Protein AF-A0A7R9GJY7-F1 (afdb_monomer_lite)

pLDDT: mean 95.37, std 7.56, range [53.34, 98.81]

Secondary structure (DSSP, 8-state):
-HHHHHHHHHHHHHH------S-HHHHT---SS-HHHHHHHTS--S-------S-SSSSGGG--GGGHHHHHHHHHHHHHHHHHHHHHHHHHHS--

InterPro domains:
  IPR000834 Peptidase M14, carboxypeptidase A [PF00246] (9-76)
  IPR000834 Peptidase M14, carboxypeptidase A [PS52035] (1-86)

Organism: NCBI:txid399045

Sequence (96 aa):
YRVGKIFQDHVAILYGTEYITGNIADVIYLAAGGSVDWVKATAQVKYSHALELRDTGDYGFLLPPSQIIPSGEETLLGLLAQLSAIRSATIKSSPK

Radius of gyration: 15.11 Å; chains: 1; bounding box: 46×26×31 Å

Structure (mmCIF, N/CA/C/O backbone):
data_AF-A0A7R9GJY7-F1
#
_entry.id   AF-A0A7R9GJY7-F1
#
loop_
_atom_site.group_PDB
_atom_site.id
_atom_site.type_symbol
_atom_site.label_atom_id
_atom_site.label_alt_id
_atom_site.label_comp_id
_atom_site.label_asym_id
_atom_site.label_entity_id
_atom_site.label_seq_id
_atom_site.pdbx_PDB_ins_code
_atom_site.Cartn_x
_atom_site.Cartn_y
_atom_site.Cartn_z
_atom_site.occupancy
_atom_site.B_iso_or_equiv
_atom_site.auth_seq_id
_atom_site.auth_comp_id
_atom_site.auth_asym_id
_atom_site.auth_atom_id
_atom_site.pdbx_PDB_model_num
ATOM 1 N N . TYR A 1 1 ? 5.599 -14.072 -0.551 1.00 85.75 1 TYR A N 1
ATOM 2 C CA . TYR A 1 1 ? 4.980 -12.807 -0.091 1.00 85.75 1 TYR A CA 1
ATOM 3 C C . TYR A 1 1 ? 4.754 -12.725 1.426 1.00 85.75 1 TYR A C 1
ATOM 5 O O . TYR A 1 1 ? 3.782 -12.126 1.860 1.00 85.75 1 TYR A O 1
ATOM 13 N N . ARG A 1 2 ? 5.648 -13.266 2.277 1.00 94.81 2 ARG A N 1
ATOM 14 C CA . ARG A 1 2 ? 5.405 -13.337 3.737 1.00 94.81 2 ARG A CA 1
ATOM 15 C C . ARG A 1 2 ? 5.120 -11.972 4.382 1.00 94.81 2 ARG A C 1
ATOM 17 O O . ARG A 1 2 ? 4.167 -11.849 5.132 1.00 94.81 2 ARG A O 1
ATOM 24 N N . VAL A 1 3 ? 5.946 -10.963 4.096 1.00 96.25 3 VAL A N 1
ATOM 25 C CA . VAL A 1 3 ? 5.801 -9.620 4.691 1.00 96.25 3 VAL A CA 1
ATOM 26 C C . VAL A 1 3 ? 4.578 -8.862 4.154 1.00 96.25 3 VAL A C 1
ATOM 28 O O . VAL A 1 3 ? 3.977 -8.095 4.894 1.00 96.25 3 VAL A O 1
ATOM 31 N N . GLY A 1 4 ? 4.166 -9.123 2.909 1.00 96.69 4 GLY A N 1
ATOM 32 C CA . GLY A 1 4 ? 2.912 -8.602 2.356 1.00 96.69 4 GLY A CA 1
ATOM 33 C C . GLY A 1 4 ? 1.687 -9.234 3.019 1.00 96.69 4 GLY A C 1
ATOM 34 O O . GLY A 1 4 ? 0.791 -8.520 3.439 1.00 96.69 4 GLY A O 1
ATOM 35 N N . LYS A 1 5 ? 1.704 -10.553 3.255 1.00 97.75 5 LYS A N 1
ATOM 36 C CA . LYS A 1 5 ? 0.612 -11.229 3.970 1.00 97.75 5 LYS A CA 1
ATOM 37 C C . LYS A 1 5 ? 0.448 -10.727 5.410 1.00 97.75 5 LYS A C 1
ATOM 39 O O . LYS A 1 5 ? -0.666 -10.529 5.858 1.00 97.75 5 LYS A O 1
ATOM 44 N N . ILE A 1 6 ? 1.555 -10.422 6.095 1.00 98.31 6 ILE A N 1
ATOM 45 C CA . ILE A 1 6 ? 1.505 -9.781 7.420 1.00 98.31 6 ILE A CA 1
ATOM 46 C C . ILE A 1 6 ? 0.792 -8.425 7.353 1.00 98.31 6 ILE A C 1
ATOM 48 O O . ILE A 1 6 ? -0.035 -8.155 8.215 1.00 98.31 6 ILE A O 1
ATOM 52 N N . PHE A 1 7 ? 1.084 -7.594 6.345 1.00 98.44 7 PHE A N 1
ATOM 53 C CA . PHE A 1 7 ? 0.357 -6.337 6.131 1.00 98.44 7 PHE A CA 1
ATOM 54 C C . PHE A 1 7 ? -1.141 -6.603 5.934 1.00 98.44 7 PHE A C 1
ATOM 56 O O . PHE A 1 7 ? -1.946 -6.068 6.687 1.00 98.44 7 PHE A O 1
ATOM 63 N N . GLN A 1 8 ? -1.492 -7.486 4.992 1.00 98.19 8 GLN A N 1
ATOM 64 C CA . GLN A 1 8 ? -2.875 -7.852 4.676 1.00 98.19 8 GLN A CA 1
ATOM 65 C C . GLN A 1 8 ? -3.663 -8.298 5.917 1.00 98.19 8 GLN A C 1
ATOM 67 O O . GLN A 1 8 ? -4.757 -7.795 6.155 1.00 98.19 8 GLN A O 1
ATOM 72 N N . ASP A 1 9 ? -3.092 -9.188 6.733 1.00 98.31 9 ASP A N 1
ATOM 73 C CA . ASP A 1 9 ? -3.755 -9.701 7.935 1.00 98.31 9 ASP A CA 1
ATOM 74 C C . ASP A 1 9 ? -3.988 -8.593 8.985 1.00 98.31 9 ASP A C 1
ATOM 76 O O . ASP A 1 9 ? -4.972 -8.629 9.718 1.00 98.31 9 ASP A O 1
ATOM 80 N N . HIS A 1 10 ? -3.089 -7.602 9.072 1.00 98.56 10 HIS A N 1
ATOM 81 C CA . HIS A 1 10 ? -3.152 -6.554 10.099 1.00 98.56 10 HIS A CA 1
ATOM 82 C C . HIS A 1 10 ? -4.006 -5.352 9.697 1.00 98.56 10 HIS A C 1
ATOM 84 O O . HIS A 1 10 ? -4.604 -4.730 10.572 1.00 98.56 10 HIS A O 1
ATOM 90 N N . VAL A 1 11 ? -4.104 -5.039 8.403 1.00 98.38 11 VAL A N 1
ATOM 91 C CA . VAL A 1 11 ? -5.019 -3.995 7.913 1.00 98.38 11 VAL A CA 1
ATOM 92 C C . VAL A 1 11 ? -6.470 -4.336 8.262 1.00 98.38 11 VAL A C 1
ATOM 94 O O . VAL A 1 11 ? -7.216 -3.476 8.724 1.00 98.38 11 VAL A O 1
ATOM 97 N N . ALA A 1 12 ? -6.856 -5.608 8.153 1.00 98.19 12 ALA A N 1
ATOM 98 C CA . ALA A 1 12 ? -8.221 -6.044 8.436 1.00 98.19 12 ALA A CA 1
ATOM 99 C C . ALA A 1 12 ? -8.635 -5.913 9.920 1.00 98.19 12 ALA A C 1
ATOM 101 O O . ALA A 1 12 ? -9.824 -5.976 10.223 1.00 98.19 12 ALA A O 1
ATOM 102 N N . ILE A 1 13 ? -7.701 -5.715 10.860 1.00 98.62 13 ILE A N 1
ATOM 103 C CA . ILE A 1 13 ? -7.990 -5.758 12.307 1.00 98.62 13 ILE A CA 1
ATOM 104 C C . ILE A 1 13 ? -8.948 -4.648 12.756 1.00 98.62 13 ILE A C 1
ATOM 106 O O . ILE A 1 13 ? -9.805 -4.900 13.601 1.00 98.62 13 ILE A O 1
ATOM 110 N N . LEU A 1 14 ? -8.795 -3.423 12.241 1.00 98.25 14 LEU A N 1
ATOM 111 C CA . LEU A 1 14 ? -9.566 -2.276 12.741 1.00 98.25 14 LEU A CA 1
ATOM 112 C C . LEU A 1 14 ? -10.983 -2.224 12.164 1.00 98.25 14 LEU A C 1
ATOM 114 O O . LEU A 1 14 ? -11.930 -1.929 12.890 1.00 98.25 14 LEU A O 1
ATOM 118 N N . TYR A 1 15 ? -11.123 -2.507 10.866 1.00 98.38 15 TYR A N 1
ATOM 119 C CA . TYR A 1 15 ? -12.372 -2.274 10.131 1.00 98.38 15 TYR A CA 1
ATOM 120 C C . TYR A 1 15 ? -12.804 -3.430 9.224 1.00 98.38 15 TYR A C 1
ATOM 122 O O . TYR A 1 15 ? -13.798 -3.297 8.517 1.00 98.38 15 TYR A O 1
ATOM 130 N N . GLY A 1 16 ? -12.078 -4.551 9.215 1.00 98.19 16 GLY A N 1
ATOM 131 C CA . GLY A 1 16 ? -12.384 -5.692 8.351 1.00 98.19 16 GLY A CA 1
ATOM 132 C C . GLY A 1 16 ? -12.061 -5.476 6.872 1.00 98.19 16 GLY A C 1
ATOM 133 O O . GLY A 1 16 ? -12.529 -6.250 6.048 1.00 98.19 16 GLY A O 1
ATOM 134 N N . THR A 1 17 ? -11.288 -4.444 6.514 1.00 98.31 17 THR A N 1
ATOM 135 C CA . THR A 1 17 ? -10.938 -4.170 5.112 1.00 98.31 17 THR A CA 1
ATOM 136 C C . THR A 1 17 ? -10.043 -5.266 4.554 1.00 98.31 17 THR A C 1
ATOM 138 O O . THR A 1 17 ? -8.948 -5.517 5.062 1.00 98.31 17 THR A O 1
ATOM 141 N N . GLU A 1 18 ? -10.498 -5.905 3.483 1.00 97.44 18 GLU A N 1
ATOM 142 C CA . GLU A 1 18 ? -9.789 -7.009 2.849 1.00 97.44 18 GLU A CA 1
ATOM 143 C C . GLU A 1 18 ? -8.843 -6.499 1.759 1.00 97.44 18 GLU A C 1
ATOM 145 O O . GLU A 1 18 ? -9.242 -5.784 0.845 1.00 97.44 18 GLU A O 1
ATOM 150 N N . TYR A 1 19 ? -7.572 -6.891 1.852 1.00 97.69 19 TYR A N 1
ATOM 151 C CA . TYR A 1 19 ? -6.551 -6.615 0.841 1.00 97.69 19 TYR A CA 1
ATOM 152 C C . TYR A 1 19 ? -6.117 -7.915 0.165 1.00 97.69 19 TYR A C 1
ATOM 154 O O . TYR A 1 19 ? -6.164 -8.992 0.762 1.00 97.69 19 TYR A O 1
ATOM 162 N N . ILE A 1 20 ? -5.612 -7.807 -1.064 1.00 96.81 20 ILE A N 1
ATOM 163 C CA . ILE A 1 20 ? -5.013 -8.922 -1.803 1.00 96.81 20 ILE A CA 1
ATOM 164 C C . ILE A 1 20 ? -3.512 -8.661 -1.955 1.00 96.81 20 ILE A C 1
ATOM 166 O O . ILE A 1 20 ? -3.093 -7.592 -2.388 1.00 96.81 20 ILE A O 1
ATOM 170 N N . THR A 1 21 ? -2.684 -9.652 -1.618 1.00 97.12 21 THR A N 1
ATOM 171 C CA . THR A 1 21 ? -1.223 -9.581 -1.774 1.00 97.12 21 THR A CA 1
ATOM 172 C C . THR A 1 21 ? -0.740 -10.479 -2.912 1.00 97.12 21 THR A C 1
ATOM 174 O O . THR A 1 21 ? -0.975 -11.687 -2.883 1.00 97.12 21 THR A O 1
ATOM 177 N N . GLY A 1 22 ? 0.058 -9.941 -3.840 1.00 96.44 22 GLY A N 1
ATOM 178 C CA . GLY A 1 22 ? 0.683 -10.723 -4.914 1.00 96.44 22 GLY A CA 1
ATOM 179 C C . GLY A 1 22 ? 1.735 -9.951 -5.711 1.00 96.44 22 GLY A C 1
ATOM 180 O O . GLY A 1 22 ? 2.176 -8.878 -5.299 1.00 96.44 22 GLY A O 1
ATOM 181 N N . ASN A 1 23 ? 2.173 -10.519 -6.840 1.00 95.75 23 ASN A N 1
ATOM 182 C CA . ASN A 1 23 ? 2.898 -9.763 -7.864 1.00 95.75 23 ASN A CA 1
ATOM 183 C C . ASN A 1 23 ? 1.916 -8.814 -8.563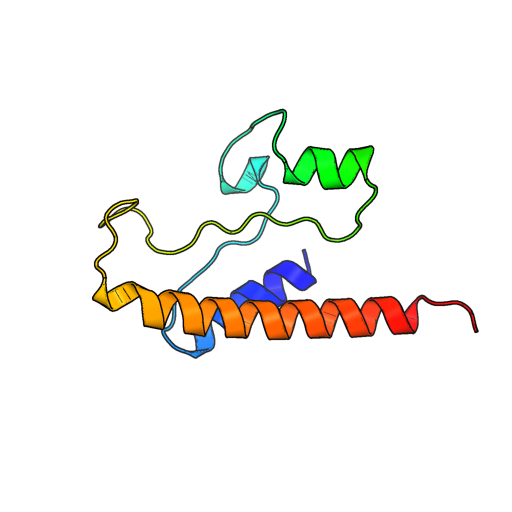 1.00 95.75 23 ASN A C 1
ATOM 185 O O . ASN A 1 23 ? 0.835 -9.260 -8.928 1.00 95.75 23 ASN A O 1
ATOM 189 N N . ILE A 1 24 ? 2.298 -7.557 -8.801 1.00 96.56 24 ILE A N 1
ATOM 190 C CA . ILE A 1 24 ? 1.456 -6.566 -9.496 1.00 96.56 24 ILE A CA 1
ATOM 191 C C . ILE A 1 24 ? 0.906 -7.112 -10.820 1.00 96.56 24 ILE A C 1
ATOM 193 O O . ILE A 1 24 ? -0.278 -6.936 -11.095 1.00 96.56 24 ILE A O 1
ATOM 197 N N . ALA A 1 25 ? 1.726 -7.833 -11.591 1.00 96.88 25 ALA A N 1
ATOM 198 C CA . ALA A 1 25 ? 1.307 -8.419 -12.862 1.00 96.88 25 ALA A CA 1
ATOM 199 C C . ALA A 1 25 ? 0.162 -9.440 -12.720 1.00 96.88 25 ALA A C 1
ATOM 201 O O . ALA A 1 25 ? -0.650 -9.560 -13.634 1.00 96.88 25 ALA A O 1
ATOM 202 N N . ASP A 1 26 ? 0.090 -10.139 -11.582 1.00 96.38 26 ASP A N 1
ATOM 203 C CA . ASP A 1 26 ? -0.907 -11.180 -11.311 1.00 96.38 26 ASP A CA 1
ATOM 204 C C . ASP A 1 26 ? -2.164 -10.628 -10.623 1.00 96.38 26 ASP A C 1
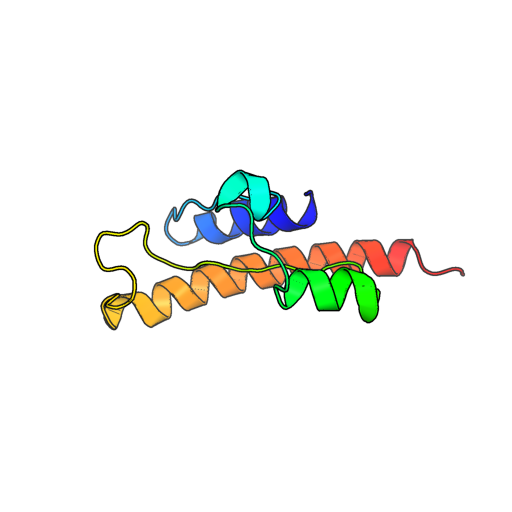ATOM 206 O O . ASP A 1 26 ? -3.263 -11.111 -10.880 1.00 96.38 26 ASP A O 1
ATOM 210 N N . VAL A 1 27 ? -2.013 -9.651 -9.715 1.00 96.12 27 VAL A N 1
ATOM 211 C CA . VAL A 1 27 ? -3.138 -9.117 -8.916 1.00 96.12 27 VAL A CA 1
ATOM 212 C C . VAL A 1 27 ? -3.810 -7.886 -9.516 1.00 96.12 27 VAL A C 1
ATOM 214 O O . VAL A 1 27 ? -4.952 -7.609 -9.165 1.00 96.12 27 VAL A O 1
ATOM 217 N N . ILE A 1 28 ? -3.123 -7.145 -10.387 1.00 96.25 28 ILE A N 1
ATOM 218 C CA . ILE A 1 28 ? -3.643 -5.918 -10.997 1.00 96.25 28 ILE A CA 1
ATOM 219 C C . ILE A 1 28 ? -3.676 -6.096 -12.519 1.00 96.25 28 ILE A C 1
ATOM 221 O O . ILE A 1 28 ? -4.738 -6.346 -13.083 1.00 96.25 28 ILE A O 1
ATOM 225 N N . TYR A 1 29 ? -2.518 -5.993 -13.176 1.00 95.94 29 TYR A N 1
ATOM 226 C CA . TYR A 1 29 ? -2.303 -6.279 -14.599 1.00 95.94 29 TYR A CA 1
ATOM 227 C C . TYR A 1 29 ? -0.815 -6.122 -14.948 1.00 95.94 29 TYR A C 1
ATOM 229 O O . TYR A 1 29 ? -0.038 -5.512 -14.208 1.00 95.94 29 TYR A O 1
ATOM 237 N N . LEU A 1 30 ? -0.405 -6.635 -16.112 1.00 97.12 30 LEU A N 1
ATOM 238 C CA . LEU A 1 30 ? 0.955 -6.468 -16.622 1.00 97.12 30 LEU A CA 1
ATOM 239 C C . LEU A 1 30 ? 1.247 -4.998 -16.964 1.00 97.12 30 LEU A C 1
ATOM 241 O O . LEU A 1 30 ? 0.651 -4.436 -17.882 1.00 97.12 30 LEU A O 1
ATOM 245 N N . ALA A 1 31 ? 2.222 -4.408 -16.277 1.00 96.19 31 ALA A N 1
ATOM 246 C CA . ALA A 1 31 ? 2.719 -3.063 -16.540 1.00 96.19 31 ALA A CA 1
ATOM 247 C C . ALA A 1 31 ? 4.250 -3.049 -16.487 1.00 96.19 31 ALA A C 1
ATOM 249 O O . ALA A 1 31 ? 4.846 -3.676 -15.617 1.00 96.19 31 ALA A O 1
ATOM 250 N N . ALA A 1 32 ? 4.890 -2.327 -17.408 1.00 95.31 32 ALA A N 1
ATOM 251 C CA . ALA A 1 32 ? 6.340 -2.140 -17.415 1.00 95.31 32 ALA A CA 1
ATOM 252 C C . ALA A 1 32 ? 6.712 -0.724 -16.955 1.00 95.31 32 ALA A C 1
ATOM 254 O O . ALA A 1 32 ? 5.983 0.231 -17.215 1.00 95.31 32 ALA A O 1
ATOM 255 N N . GLY A 1 33 ? 7.875 -0.582 -16.311 1.00 94.88 33 GLY A N 1
ATOM 256 C CA . GLY A 1 33 ? 8.416 0.722 -15.909 1.00 94.88 33 GLY A CA 1
ATOM 257 C C . GLY A 1 33 ? 7.847 1.285 -14.603 1.00 94.88 33 GLY A C 1
ATOM 258 O O . GLY A 1 33 ? 8.041 2.465 -14.318 1.00 94.88 33 GLY A O 1
ATOM 259 N N . GLY A 1 34 ? 7.167 0.461 -13.799 1.00 96.44 34 GLY A N 1
ATOM 260 C CA . GLY A 1 34 ? 6.695 0.857 -12.475 1.00 96.44 34 GLY A CA 1
ATOM 261 C C . GLY A 1 34 ? 7.851 1.227 -11.540 1.00 96.44 34 GLY A C 1
ATOM 262 O O . GLY A 1 34 ? 8.928 0.624 -11.575 1.00 96.44 34 GLY A O 1
ATOM 263 N N . SER A 1 35 ? 7.624 2.204 -10.661 1.00 97.56 35 SER A N 1
ATOM 264 C CA . SER A 1 35 ? 8.638 2.669 -9.704 1.00 97.56 35 SER A CA 1
ATOM 265 C C . SER A 1 35 ? 9.153 1.539 -8.810 1.00 97.56 35 SER A C 1
ATOM 267 O O . SER A 1 35 ? 10.353 1.440 -8.564 1.00 97.56 35 SER A O 1
ATOM 269 N N . VAL A 1 36 ? 8.266 0.645 -8.369 1.00 97.44 36 VAL A N 1
ATOM 270 C CA . VAL A 1 36 ? 8.619 -0.483 -7.502 1.00 97.44 36 VAL A CA 1
ATOM 271 C C . VAL A 1 36 ? 9.505 -1.514 -8.196 1.00 97.44 36 VAL A C 1
ATOM 273 O O . VAL A 1 36 ? 10.406 -2.048 -7.541 1.00 97.44 36 VAL A O 1
ATOM 276 N N . ASP A 1 37 ? 9.318 -1.734 -9.501 1.00 96.75 37 ASP A N 1
ATOM 277 C CA . ASP A 1 37 ? 10.163 -2.615 -10.313 1.00 96.75 37 ASP A CA 1
ATOM 278 C C . ASP A 1 37 ? 11.538 -1.990 -10.522 1.00 96.75 37 ASP A C 1
ATOM 280 O O . ASP A 1 37 ? 12.557 -2.656 -10.336 1.00 96.75 37 ASP A O 1
ATOM 284 N N . TRP A 1 38 ? 11.586 -0.690 -10.827 1.00 97.69 38 TRP A N 1
ATOM 285 C CA . TRP A 1 38 ? 12.847 0.035 -10.965 1.00 97.69 38 TRP A CA 1
ATOM 286 C C . TRP A 1 38 ? 13.640 0.045 -9.651 1.00 97.69 38 TRP A C 1
ATOM 288 O O . TRP A 1 38 ? 14.822 -0.291 -9.629 1.00 97.69 38 TRP A O 1
ATOM 298 N N . VAL A 1 39 ? 12.991 0.347 -8.522 1.00 98.00 39 VAL A N 1
ATOM 299 C CA . VAL A 1 39 ? 13.619 0.314 -7.189 1.00 98.00 39 VAL A CA 1
ATOM 300 C C . VAL A 1 39 ? 14.139 -1.089 -6.864 1.00 98.00 39 VAL A C 1
ATOM 302 O O . VAL A 1 39 ? 15.229 -1.247 -6.306 1.00 98.00 39 VAL A O 1
ATOM 305 N N . LYS A 1 40 ? 13.390 -2.127 -7.245 1.00 96.44 40 LYS A N 1
ATOM 306 C CA . LYS A 1 40 ? 13.790 -3.518 -7.043 1.00 96.44 40 LYS A CA 1
ATOM 307 C C . LYS A 1 40 ? 14.992 -3.909 -7.908 1.00 96.44 40 LYS A C 1
ATOM 309 O O . LYS A 1 40 ? 15.923 -4.525 -7.391 1.00 96.44 40 LYS A O 1
ATOM 314 N N . ALA A 1 41 ? 14.973 -3.568 -9.195 1.00 96.81 41 ALA A N 1
ATOM 315 C CA . ALA A 1 41 ? 15.954 -4.015 -10.182 1.00 96.81 41 ALA A CA 1
ATOM 316 C C . ALA A 1 41 ? 17.218 -3.144 -10.232 1.00 96.81 41 ALA A C 1
ATOM 318 O O . ALA A 1 41 ? 18.313 -3.660 -10.436 1.00 96.81 41 ALA A O 1
ATOM 319 N N . THR A 1 42 ? 17.098 -1.834 -10.032 1.00 97.62 42 THR A N 1
ATOM 320 C CA . THR A 1 42 ? 18.216 -0.887 -10.154 1.00 97.62 42 THR A CA 1
ATOM 321 C C . THR A 1 42 ? 18.792 -0.523 -8.794 1.00 97.62 42 THR A C 1
ATOM 323 O O . THR A 1 42 ? 19.990 -0.683 -8.582 1.00 97.62 42 THR A O 1
ATOM 326 N N . ALA A 1 43 ? 17.954 -0.102 -7.843 1.00 96.69 43 ALA A N 1
ATOM 327 C CA . ALA A 1 43 ? 18.411 0.256 -6.496 1.00 96.69 43 ALA A CA 1
ATOM 328 C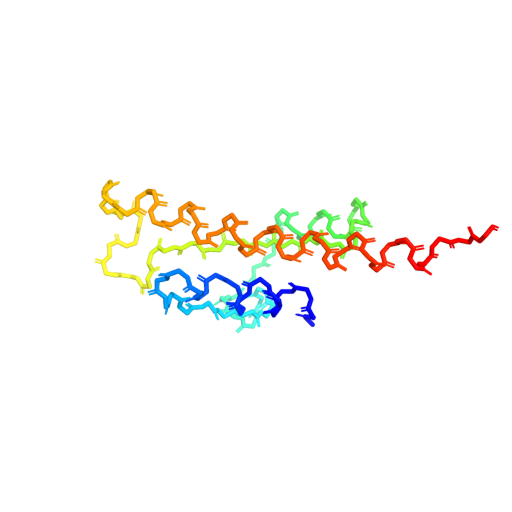 C . ALA A 1 43 ? 18.632 -0.965 -5.579 1.00 96.69 43 ALA A C 1
ATOM 330 O O . ALA A 1 43 ? 19.071 -0.806 -4.441 1.00 96.69 43 ALA A O 1
ATOM 331 N N . GLN A 1 44 ? 18.337 -2.180 -6.062 1.00 96.94 44 GLN A N 1
ATOM 332 C CA . GLN A 1 44 ? 18.553 -3.451 -5.354 1.00 96.94 44 GLN A CA 1
ATOM 333 C C . GLN A 1 44 ? 17.870 -3.512 -3.973 1.00 96.94 44 GLN A C 1
ATOM 335 O O . GLN A 1 44 ? 18.296 -4.234 -3.067 1.00 96.94 44 GLN A O 1
ATOM 340 N N . VAL A 1 45 ? 16.762 -2.782 -3.798 1.00 96.31 45 VAL A N 1
ATOM 341 C CA . VAL A 1 45 ? 16.016 -2.779 -2.536 1.00 96.31 45 VAL A CA 1
ATOM 342 C C . VAL A 1 45 ? 15.230 -4.082 -2.407 1.00 96.31 45 VAL A C 1
ATOM 344 O O . VAL A 1 45 ? 14.380 -4.429 -3.229 1.00 96.31 45 VAL A O 1
ATOM 347 N N . LYS A 1 46 ? 15.504 -4.839 -1.340 1.00 94.31 46 LYS A N 1
ATOM 348 C CA . LYS A 1 46 ? 14.905 -6.165 -1.128 1.00 94.31 46 LYS A CA 1
ATOM 349 C C . LYS A 1 46 ? 13.380 -6.122 -1.011 1.00 94.31 46 LYS A C 1
ATOM 351 O O . LYS A 1 46 ? 12.716 -6.990 -1.581 1.00 94.31 46 LYS A O 1
ATOM 356 N N . TYR A 1 47 ? 12.854 -5.148 -0.278 1.00 95.50 47 TYR A N 1
ATOM 357 C CA . TYR A 1 47 ? 11.428 -4.981 -0.016 1.00 95.50 47 TYR A CA 1
ATOM 358 C C . TYR A 1 47 ? 10.938 -3.730 -0.748 1.00 95.50 47 TYR A C 1
ATOM 360 O O . TYR A 1 47 ? 11.194 -2.619 -0.301 1.00 95.50 47 TYR A O 1
ATOM 368 N N . SER A 1 48 ? 10.268 -3.932 -1.878 1.00 96.88 48 SER A N 1
ATOM 369 C CA . SER A 1 48 ? 9.673 -2.888 -2.714 1.00 96.88 48 SER A CA 1
ATOM 370 C C . SER A 1 48 ? 8.217 -3.287 -2.943 1.00 96.88 48 SER A C 1
ATOM 372 O O . SER A 1 48 ? 7.973 -4.413 -3.380 1.00 96.88 48 SER A O 1
ATOM 374 N N . HIS A 1 49 ? 7.268 -2.434 -2.559 1.00 96.62 49 HIS A N 1
ATOM 375 C CA . HIS A 1 49 ? 5.833 -2.733 -2.584 1.00 96.62 49 HIS A CA 1
ATOM 376 C C . HIS A 1 49 ? 5.055 -1.522 -3.101 1.00 96.62 49 HIS A C 1
ATOM 378 O O . HIS A 1 49 ? 5.438 -0.386 -2.820 1.00 96.62 49 HIS A O 1
ATOM 384 N N . ALA A 1 50 ? 3.961 -1.779 -3.814 1.00 97.25 50 ALA A N 1
ATOM 385 C CA . ALA A 1 50 ? 2.934 -0.793 -4.130 1.00 97.25 50 ALA A CA 1
ATOM 386 C C . ALA A 1 50 ? 1.699 -1.095 -3.274 1.00 97.25 50 ALA A C 1
ATOM 388 O O . ALA A 1 50 ? 1.385 -2.266 -3.051 1.00 97.25 50 ALA A O 1
ATOM 389 N N . LEU A 1 51 ? 1.040 -0.051 -2.775 1.00 97.25 51 LEU A N 1
ATOM 390 C CA . LEU A 1 51 ? -0.211 -0.155 -2.031 1.00 97.25 51 LEU A CA 1
ATOM 391 C C . LEU A 1 51 ? -1.292 0.578 -2.817 1.00 97.25 51 LEU A C 1
ATOM 393 O O . LEU A 1 51 ? -1.165 1.779 -3.040 1.00 97.25 51 LEU A O 1
ATOM 397 N N . GLU A 1 52 ? -2.339 -0.148 -3.188 1.00 97.69 52 GLU A N 1
ATOM 398 C CA . GLU A 1 52 ? -3.598 0.415 -3.672 1.00 97.69 52 GLU A CA 1
ATOM 399 C C . GLU A 1 52 ? -4.560 0.421 -2.480 1.00 97.69 52 GLU A C 1
ATOM 401 O O . GLU A 1 52 ? -4.789 -0.628 -1.876 1.00 97.69 52 GLU A O 1
ATOM 406 N N . LEU A 1 53 ? -5.010 1.607 -2.063 1.00 98.25 53 LEU A N 1
ATOM 407 C CA . LEU A 1 53 ? -5.808 1.786 -0.844 1.00 98.25 53 LEU A CA 1
ATOM 408 C C . LEU A 1 53 ? -7.306 1.581 -1.120 1.00 98.25 53 LEU A C 1
ATOM 410 O O . LEU A 1 53 ? -7.693 1.064 -2.164 1.00 98.25 53 LEU A O 1
ATOM 414 N N . ARG A 1 54 ? -8.160 1.983 -0.170 1.00 98.38 54 ARG A N 1
ATOM 415 C CA . ARG A 1 54 ? -9.613 1.959 -0.353 1.00 98.38 54 ARG A CA 1
ATOM 416 C C . ARG A 1 54 ? -10.044 2.816 -1.556 1.00 98.38 54 ARG A C 1
ATOM 418 O O . ARG A 1 54 ? -9.431 3.841 -1.838 1.00 98.38 54 ARG A O 1
ATOM 425 N N . ASP A 1 55 ? -11.156 2.505 -2.205 1.00 97.69 55 ASP A N 1
ATOM 426 C CA . ASP A 1 55 ? -12.015 1.325 -2.044 1.00 97.69 55 ASP A CA 1
ATOM 427 C C . ASP A 1 55 ? -11.865 0.367 -3.238 1.00 97.69 55 ASP A C 1
ATOM 429 O O . ASP A 1 55 ? -10.874 0.404 -3.961 1.00 97.69 55 ASP A O 1
ATOM 433 N N . THR A 1 56 ? -12.840 -0.519 -3.439 1.00 97.38 56 THR A N 1
ATOM 434 C CA . THR A 1 56 ? -12.860 -1.479 -4.550 1.00 97.38 56 THR A CA 1
ATOM 435 C C . THR A 1 56 ? -13.697 -1.010 -5.746 1.00 97.38 56 THR A C 1
ATOM 437 O O . THR A 1 56 ? -14.052 -1.831 -6.590 1.00 97.38 56 THR A O 1
ATOM 440 N N . GLY A 1 57 ? -14.015 0.288 -5.837 1.00 97.00 57 GLY A N 1
ATOM 441 C CA . GLY A 1 57 ? -14.661 0.896 -7.005 1.00 97.00 57 GLY A CA 1
ATOM 442 C C . GLY A 1 57 ? -15.997 1.601 -6.759 1.00 97.00 57 GLY A C 1
ATOM 443 O O . GLY A 1 57 ? -16.531 2.170 -7.709 1.00 97.00 57 GLY A O 1
ATOM 444 N N . ASP A 1 58 ? -16.531 1.605 -5.533 1.00 97.69 58 ASP A N 1
ATOM 445 C CA . ASP A 1 58 ? -17.783 2.316 -5.219 1.00 97.69 58 ASP A CA 1
ATOM 446 C C . ASP A 1 58 ? -17.613 3.839 -5.349 1.00 97.69 58 ASP A C 1
ATOM 448 O O . ASP A 1 58 ? -18.455 4.530 -5.928 1.00 97.69 58 ASP A O 1
ATOM 452 N N . TYR A 1 59 ? -16.491 4.359 -4.850 1.00 98.19 59 TYR A N 1
ATOM 453 C CA . TYR A 1 59 ? -16.082 5.758 -4.962 1.00 98.19 59 TYR A CA 1
ATOM 454 C C . TYR A 1 59 ? -14.771 5.925 -5.741 1.00 98.19 59 TYR A C 1
ATOM 456 O O . TYR A 1 59 ? -14.557 6.969 -6.369 1.00 98.19 59 TYR A O 1
ATOM 464 N N . GLY A 1 60 ? -13.879 4.927 -5.701 1.00 97.88 60 GLY A N 1
ATOM 465 C CA . GLY A 1 60 ? -12.566 4.972 -6.340 1.00 97.88 60 GLY A CA 1
ATOM 466 C C . GLY A 1 60 ? -11.770 6.206 -5.915 1.00 97.88 60 GLY A C 1
ATOM 467 O O . GLY A 1 60 ? -11.601 6.491 -4.731 1.00 97.88 60 GLY A O 1
ATOM 468 N N . PHE A 1 61 ? -11.317 6.997 -6.890 1.00 98.06 61 PHE A N 1
ATOM 469 C CA . PHE A 1 61 ? -10.539 8.215 -6.627 1.00 98.06 61 PHE A CA 1
ATOM 470 C C . PHE A 1 61 ? -11.311 9.317 -5.881 1.00 98.06 61 PHE A C 1
ATOM 472 O O . PHE A 1 61 ? -10.693 10.262 -5.396 1.00 98.06 61 PHE A O 1
ATOM 479 N N . LEU A 1 62 ? -12.642 9.222 -5.789 1.00 98.31 62 LEU A N 1
ATOM 480 C CA . LEU A 1 62 ? -13.504 10.189 -5.100 1.00 98.31 62 LEU A CA 1
ATOM 481 C C . LEU A 1 62 ? -13.977 9.673 -3.732 1.00 98.31 62 LEU A C 1
ATOM 483 O O . LEU A 1 62 ? -15.085 9.989 -3.293 1.00 98.31 62 LEU A O 1
ATOM 487 N N . LEU A 1 63 ? -13.139 8.877 -3.059 1.00 98.56 63 LEU A N 1
ATOM 488 C CA . LEU A 1 63 ? -13.412 8.346 -1.727 1.00 98.56 63 LEU A CA 1
ATOM 489 C C . LEU A 1 63 ? -13.813 9.474 -0.744 1.00 98.56 63 LEU A C 1
ATOM 491 O O . LEU A 1 63 ? -13.113 10.490 -0.660 1.00 98.56 63 LEU A O 1
ATOM 495 N N . PRO A 1 64 ? -14.916 9.332 0.018 1.00 98.69 64 PRO A N 1
ATOM 496 C CA . PRO A 1 64 ? -15.396 10.388 0.902 1.00 98.69 64 PRO A CA 1
ATOM 497 C C . PRO A 1 64 ? -14.357 10.808 1.956 1.00 98.69 64 PRO A C 1
ATOM 499 O O . PRO A 1 64 ? -13.698 9.943 2.534 1.00 98.69 64 PRO A O 1
ATOM 502 N N . PRO A 1 65 ? -14.265 12.102 2.325 1.00 98.62 65 PRO A N 1
ATOM 503 C CA . PRO A 1 65 ? -13.314 12.568 3.339 1.00 98.62 65 PRO A CA 1
ATOM 504 C C . PRO A 1 65 ? -13.436 11.876 4.705 1.00 98.62 65 PRO A C 1
ATOM 506 O O . PRO A 1 65 ? -12.454 11.764 5.435 1.00 98.62 65 PRO A O 1
ATOM 509 N N . SER A 1 66 ? -14.622 11.363 5.048 1.00 98.62 66 SER A N 1
ATOM 510 C CA . SER A 1 66 ? -14.848 10.574 6.267 1.00 98.62 66 SER A CA 1
ATOM 511 C C . SER A 1 66 ? -14.084 9.242 6.294 1.00 98.62 66 SER A C 1
ATOM 513 O O . SER A 1 66 ? -13.916 8.669 7.366 1.00 98.62 66 SER A O 1
ATOM 515 N N . GLN A 1 67 ? -13.596 8.763 5.146 1.00 98.75 67 GLN A N 1
ATOM 516 C CA . GLN A 1 67 ? -12.791 7.545 5.012 1.00 98.75 67 GLN A CA 1
ATOM 517 C C . GLN A 1 67 ? -11.281 7.801 5.134 1.00 98.75 67 GLN A C 1
ATOM 519 O O . GLN A 1 67 ? -10.520 6.841 5.234 1.00 98.75 67 GLN A O 1
ATOM 524 N N . ILE A 1 68 ? -10.832 9.065 5.176 1.00 98.81 68 ILE A N 1
ATOM 525 C CA . ILE A 1 68 ? -9.400 9.409 5.248 1.00 98.81 68 ILE A CA 1
ATOM 526 C C . ILE A 1 68 ? -8.764 8.834 6.515 1.00 98.81 68 ILE A C 1
ATOM 528 O O . ILE A 1 68 ? -7.758 8.132 6.438 1.00 98.81 68 ILE A O 1
ATOM 532 N N . ILE A 1 69 ? -9.355 9.117 7.681 1.00 98.81 69 ILE A N 1
ATOM 533 C CA . ILE A 1 69 ? -8.816 8.647 8.962 1.00 98.81 69 ILE A CA 1
ATOM 534 C C . ILE A 1 69 ? -8.903 7.115 9.067 1.00 98.81 69 ILE A C 1
ATOM 536 O O . ILE A 1 69 ? -7.854 6.510 9.289 1.00 98.81 69 ILE A O 1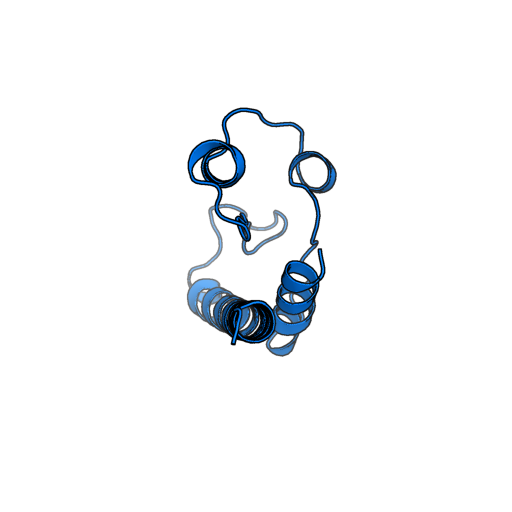
ATOM 540 N N . PRO A 1 70 ? -10.053 6.457 8.797 1.00 98.75 70 PRO A N 1
ATOM 541 C CA . PRO A 1 70 ? -10.120 4.996 8.797 1.00 98.75 70 PRO A CA 1
ATOM 542 C C . PRO A 1 70 ? -9.103 4.322 7.866 1.00 98.75 70 PRO A C 1
ATOM 544 O O . PRO A 1 70 ? -8.418 3.387 8.276 1.00 98.75 70 PRO A O 1
ATOM 547 N N . SER A 1 71 ? -8.951 4.815 6.630 1.00 98.75 71 SER A N 1
ATOM 548 C CA . SER A 1 71 ? -7.976 4.265 5.679 1.00 98.75 71 SER A CA 1
ATOM 549 C C . SER A 1 71 ? -6.537 4.459 6.165 1.00 98.75 71 SER A C 1
ATOM 551 O O . SER A 1 71 ? -5.706 3.566 5.991 1.00 98.75 71 SER A O 1
ATOM 553 N N . GLY A 1 72 ? -6.228 5.601 6.785 1.00 98.75 72 GLY A N 1
ATOM 554 C CA . GLY A 1 72 ? -4.907 5.880 7.344 1.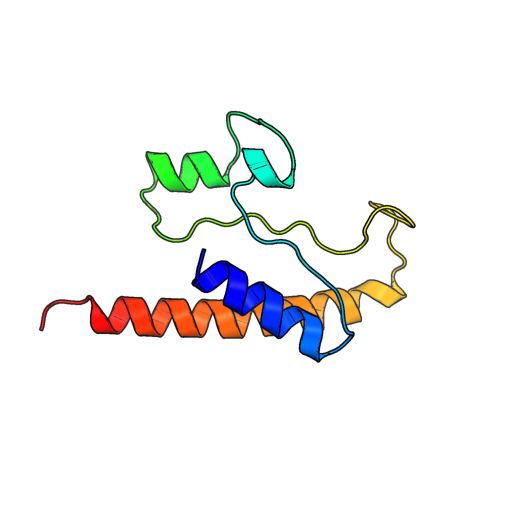00 98.75 72 GLY A CA 1
ATOM 555 C C . GLY A 1 72 ? -4.564 4.991 8.541 1.00 98.75 72 GLY A C 1
ATOM 556 O O . GLY A 1 72 ? -3.467 4.435 8.591 1.00 98.75 72 GLY A O 1
ATOM 557 N N . GLU A 1 73 ? -5.496 4.823 9.482 1.00 98.81 73 GLU A N 1
ATOM 558 C CA . GLU A 1 73 ? -5.289 4.032 10.703 1.00 98.81 73 GLU A CA 1
ATOM 559 C C . GLU A 1 73 ? -5.031 2.552 10.395 1.00 98.81 73 GLU A C 1
ATOM 561 O O . GLU A 1 73 ? -4.059 1.976 10.895 1.00 98.81 73 GLU A O 1
ATOM 566 N N . GLU A 1 74 ? -5.835 1.941 9.522 1.00 98.75 74 GLU A N 1
ATOM 567 C CA . GLU A 1 74 ? -5.648 0.531 9.164 1.00 98.75 74 GLU A CA 1
ATOM 568 C C . GLU A 1 74 ? -4.369 0.297 8.358 1.00 98.75 74 GLU A C 1
ATOM 570 O O . GLU A 1 74 ? -3.636 -0.663 8.610 1.00 98.75 74 GLU A O 1
ATOM 575 N N . THR A 1 75 ? -4.051 1.214 7.438 1.00 98.69 75 THR A N 1
ATOM 576 C CA . THR A 1 75 ? -2.845 1.125 6.611 1.00 98.69 75 THR A CA 1
ATOM 577 C C . THR A 1 75 ? -1.606 1.265 7.483 1.00 98.69 75 THR A C 1
ATOM 579 O O . THR A 1 75 ? -0.647 0.506 7.325 1.00 98.69 75 THR A O 1
ATOM 582 N N . LEU A 1 76 ? -1.621 2.193 8.446 1.00 98.75 76 LEU A N 1
ATOM 583 C CA . LEU A 1 76 ? -0.525 2.373 9.391 1.00 98.75 76 LEU A CA 1
ATOM 584 C C . LEU A 1 76 ? -0.318 1.122 10.252 1.00 98.75 76 LEU A C 1
ATOM 586 O O . LEU A 1 76 ? 0.825 0.695 10.427 1.00 98.75 76 LEU A O 1
ATOM 590 N N . LEU A 1 77 ? -1.393 0.502 10.746 1.00 98.75 77 LEU A N 1
ATOM 591 C CA . LEU A 1 77 ? -1.302 -0.743 11.512 1.00 98.75 77 LEU A CA 1
ATOM 592 C C . LEU A 1 77 ? -0.647 -1.865 10.691 1.00 98.75 77 LEU A C 1
ATOM 594 O O . LEU A 1 77 ? 0.297 -2.511 11.162 1.00 98.75 77 LEU A O 1
ATOM 598 N N . GLY A 1 78 ? -1.082 -2.044 9.440 1.00 98.56 78 GLY A N 1
ATOM 599 C CA . GLY A 1 78 ? -0.470 -2.984 8.501 1.00 98.56 78 GLY A CA 1
ATOM 600 C C . GLY A 1 78 ? 1.011 -2.695 8.248 1.00 98.56 78 GLY A C 1
ATOM 601 O O . GLY A 1 78 ? 1.849 -3.605 8.294 1.00 98.56 78 GLY A O 1
ATOM 602 N N . LEU A 1 79 ? 1.360 -1.426 8.008 1.00 98.38 79 LEU A N 1
ATOM 603 C CA . LEU A 1 79 ? 2.736 -0.989 7.755 1.00 98.38 79 LEU A CA 1
ATOM 604 C C . LEU A 1 79 ? 3.643 -1.254 8.955 1.00 98.38 79 LEU A C 1
ATOM 606 O O . LEU A 1 79 ? 4.739 -1.787 8.785 1.00 98.38 79 LEU A O 1
ATOM 610 N N . LEU A 1 80 ? 3.204 -0.934 10.173 1.00 98.56 80 LEU A N 1
ATOM 611 C CA . LEU A 1 80 ? 3.989 -1.167 11.387 1.00 98.56 80 LEU A CA 1
ATOM 612 C C . LEU A 1 80 ? 4.286 -2.659 11.589 1.00 98.56 80 LEU A C 1
ATOM 614 O O . LEU A 1 80 ? 5.432 -3.028 11.874 1.00 98.56 80 LEU A O 1
ATOM 618 N N . ALA A 1 81 ? 3.293 -3.527 11.379 1.00 98.38 81 ALA A N 1
ATOM 619 C CA . ALA A 1 81 ? 3.473 -4.976 11.458 1.00 98.38 81 ALA A CA 1
ATOM 620 C C . ALA A 1 81 ? 4.456 -5.489 10.391 1.00 98.38 81 ALA A C 1
ATOM 622 O O . ALA A 1 81 ? 5.389 -6.247 10.693 1.00 98.38 81 ALA A O 1
ATOM 623 N N . GLN A 1 82 ? 4.305 -5.024 9.149 1.00 97.94 82 GLN A N 1
ATOM 624 C CA . GLN A 1 82 ? 5.201 -5.362 8.047 1.00 97.94 82 GLN A CA 1
ATOM 625 C C . GLN A 1 82 ? 6.643 -4.907 8.314 1.00 97.94 82 GLN A C 1
ATOM 627 O O . GLN A 1 82 ? 7.579 -5.699 8.162 1.00 97.94 82 GLN A O 1
ATOM 632 N N . LEU A 1 83 ? 6.837 -3.657 8.740 1.00 97.56 83 LEU A N 1
ATOM 633 C CA . LEU A 1 83 ? 8.150 -3.080 9.037 1.00 97.56 83 LEU A CA 1
ATOM 634 C C . LEU A 1 83 ? 8.829 -3.795 10.206 1.00 97.56 83 LEU A C 1
ATOM 636 O O . LEU A 1 83 ? 10.026 -4.082 10.133 1.00 97.56 83 LEU A O 1
ATOM 640 N N . SER A 1 84 ? 8.076 -4.156 11.247 1.00 97.81 84 SER A N 1
ATOM 641 C CA . SER A 1 84 ? 8.579 -4.979 12.351 1.00 97.81 84 SER A CA 1
ATOM 642 C C . SER A 1 84 ? 9.091 -6.334 11.844 1.00 97.81 84 SER A C 1
ATOM 644 O O . SER A 1 84 ? 10.232 -6.721 12.113 1.00 97.81 84 SER A O 1
ATOM 646 N N . ALA A 1 85 ? 8.310 -7.014 10.997 1.00 96.94 85 ALA A N 1
ATOM 647 C CA . ALA A 1 85 ? 8.692 -8.296 10.408 1.00 96.94 85 ALA A CA 1
ATOM 648 C C . ALA A 1 85 ? 9.906 -8.204 9.464 1.00 96.94 85 ALA A C 1
ATOM 650 O O . ALA A 1 85 ? 10.697 -9.154 9.383 1.00 96.94 85 ALA A O 1
ATOM 651 N N . ILE A 1 86 ? 10.053 -7.086 8.747 1.00 96.50 86 ILE A N 1
ATOM 652 C CA . ILE A 1 86 ? 11.230 -6.773 7.926 1.00 96.50 86 ILE A CA 1
ATOM 653 C C . ILE A 1 86 ? 12.448 -6.564 8.825 1.00 96.50 86 ILE A C 1
ATOM 655 O O . ILE A 1 86 ? 13.469 -7.222 8.621 1.00 96.50 86 ILE A O 1
ATOM 659 N N . ARG A 1 87 ? 12.332 -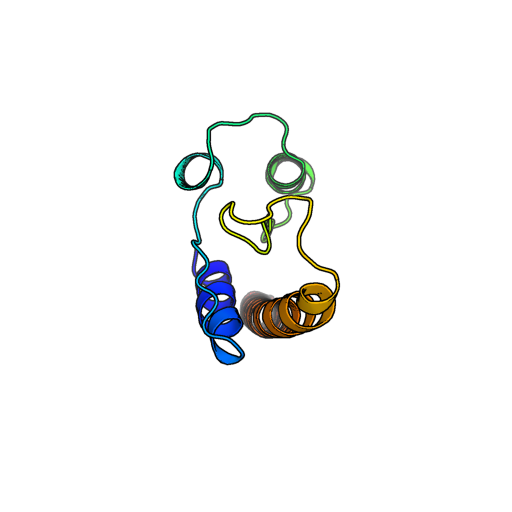5.720 9.858 1.00 95.44 87 ARG A N 1
ATOM 660 C CA . ARG A 1 87 ? 13.408 -5.431 10.813 1.00 95.44 87 ARG A CA 1
ATOM 661 C C . ARG A 1 87 ? 13.927 -6.706 11.471 1.00 95.44 87 ARG A C 1
ATOM 663 O O . ARG A 1 87 ? 15.137 -6.931 11.483 1.00 95.44 87 ARG A O 1
ATOM 670 N N . SER A 1 88 ? 13.038 -7.566 11.969 1.00 93.62 88 SER A N 1
ATOM 671 C CA . SER A 1 88 ? 13.433 -8.842 12.580 1.00 93.62 88 SER A CA 1
ATOM 672 C C . SER A 1 88 ? 14.169 -9.761 11.604 1.00 93.62 88 SER A C 1
ATOM 674 O O . SER A 1 88 ? 15.097 -10.459 12.008 1.00 93.62 88 SER A O 1
ATOM 676 N N . ALA A 1 89 ? 13.775 -9.778 10.327 1.00 89.00 89 ALA A N 1
ATOM 677 C CA . ALA A 1 89 ? 14.452 -10.577 9.309 1.00 89.00 89 ALA A CA 1
ATOM 678 C C . ALA A 1 89 ? 15.846 -10.024 8.978 1.00 89.00 89 ALA A C 1
ATOM 680 O O . ALA A 1 89 ? 16.782 -10.806 8.843 1.00 89.00 89 ALA A O 1
ATOM 681 N N . THR A 1 90 ? 15.988 -8.698 8.894 1.00 87.62 90 THR A N 1
ATOM 682 C CA . THR A 1 90 ? 17.271 -8.038 8.619 1.00 87.62 90 THR A CA 1
ATOM 683 C C . THR A 1 90 ? 18.274 -8.267 9.749 1.00 87.62 90 THR A C 1
ATOM 685 O O . THR A 1 90 ? 19.397 -8.679 9.473 1.00 87.62 90 THR A O 1
ATOM 688 N N . ILE A 1 91 ? 17.862 -8.100 11.014 1.00 84.75 91 ILE A N 1
ATOM 689 C CA . ILE A 1 91 ? 18.735 -8.327 12.184 1.00 84.75 91 ILE A CA 1
ATOM 690 C C . ILE A 1 91 ? 19.262 -9.767 12.213 1.00 84.75 91 ILE A C 1
ATOM 692 O O . ILE A 1 91 ? 20.436 -9.985 12.487 1.00 84.75 91 ILE A O 1
ATOM 696 N N . LYS A 1 92 ? 18.415 -10.755 11.898 1.00 76.88 92 LYS A N 1
ATOM 697 C CA . LYS A 1 92 ? 18.822 -12.170 11.860 1.00 76.88 92 LYS A CA 1
ATOM 698 C C . LYS A 1 92 ? 19.799 -12.497 10.726 1.00 76.88 92 LYS A C 1
ATOM 700 O O . LYS A 1 92 ? 20.498 -13.497 10.826 1.00 76.88 92 LYS A O 1
ATOM 705 N N . SER A 1 93 ? 19.808 -11.712 9.647 1.00 73.62 93 SER A N 1
ATOM 706 C CA . SER A 1 93 ? 20.663 -11.949 8.476 1.00 73.62 93 SER A CA 1
ATOM 707 C C . SER A 1 93 ? 22.008 -11.222 8.511 1.00 73.62 93 SER A C 1
ATOM 709 O O . SER A 1 93 ? 22.854 -11.513 7.670 1.00 73.62 93 SER A O 1
ATOM 711 N N . SER A 1 94 ? 22.214 -10.281 9.438 1.00 66.44 94 SER A N 1
ATOM 712 C CA . SER A 1 94 ? 23.499 -9.593 9.575 1.00 66.44 94 SER A CA 1
ATOM 713 C C . SER A 1 94 ? 24.570 -10.557 10.108 1.00 66.44 94 SER A C 1
ATOM 715 O O . SER A 1 94 ? 24.290 -11.278 11.070 1.00 66.44 94 SER A O 1
ATOM 717 N N . PRO A 1 95 ? 25.781 -10.594 9.517 1.00 59.66 95 PRO A N 1
ATOM 718 C CA . PRO A 1 95 ? 26.884 -11.363 10.082 1.00 59.66 95 PRO A CA 1
ATOM 719 C C . PRO A 1 95 ? 27.214 -10.837 11.488 1.00 59.66 95 PRO A C 1
ATOM 721 O O . PRO A 1 95 ? 27.089 -9.638 11.742 1.00 59.66 95 PRO A O 1
ATOM 724 N N . LYS A 1 96 ? 27.573 -11.753 12.395 1.00 53.34 96 LYS A N 1
ATOM 725 C CA . LYS A 1 96 ? 28.148 -11.393 13.697 1.00 53.34 96 LYS A CA 1
ATOM 726 C C . LYS A 1 96 ? 29.476 -10.673 13.517 1.00 53.34 96 LYS A C 1
ATOM 728 O O . LYS A 1 96 ? 30.223 -11.078 12.598 1.00 53.34 96 LYS A O 1
#

Foldseek 3Di:
DVLQVLLQVQLCVPPNAGDDDDPCCVPPRDDPDDPQVCCCPPVVDPDGDDDDWDDPPPQRVNPDPVCVVSRVVSNVRSVVRSVVVVVVVVVVPDDD